Protein AF-A0A1H2IEH3-F1 (afdb_monomer_lite)

Foldseek 3Di:
DDDPPVVVVVVVVVVVVVVVQLVDDDQADPPPRHGWDQDPVRWTADPPPRDIPPPNVPD

pLDDT: mean 76.85, std 10.32, range [44.56, 88.56]

Radius of gyration: 15.82 Å; chains: 1; bounding box: 34×17×48 Å

Structure (mmCIF, N/CA/C/O backbone):
data_AF-A0A1H2IEH3-F1
#
_entry.id   AF-A0A1H2IEH3-F1
#
loop_
_atom_site.group_PDB
_atom_site.id
_atom_site.type_symbol
_atom_site.label_atom_id
_atom_site.label_alt_id
_atom_site.label_comp_id
_atom_site.label_asym_id
_atom_site.label_entity_id
_atom_site.label_seq_id
_atom_site.pdbx_PDB_ins_code
_atom_site.Cartn_x
_atom_site.Cartn_y
_atom_site.Cartn_z
_atom_site.occupancy
_atom_site.B_iso_or_equiv
_atom_site.auth_seq_id
_atom_site.auth_comp_id
_atom_site.auth_asym_id
_atom_site.auth_atom_id
_atom_site.pdbx_PDB_model_num
ATOM 1 N N . MET A 1 1 ? 21.282 -0.980 -34.388 1.00 44.56 1 MET A N 1
ATOM 2 C CA . MET A 1 1 ? 19.871 -0.556 -34.312 1.00 44.56 1 MET A CA 1
ATOM 3 C C . MET A 1 1 ? 19.236 -1.420 -33.237 1.00 44.56 1 MET A C 1
ATOM 5 O O . MET A 1 1 ? 19.002 -2.589 -33.494 1.00 44.56 1 MET A O 1
ATOM 9 N N . VAL A 1 2 ? 19.161 -0.923 -32.001 1.00 56.25 2 VAL A N 1
ATOM 10 C CA . VAL A 1 2 ? 18.751 -1.711 -30.826 1.00 56.25 2 VAL A CA 1
ATOM 11 C C . VAL A 1 2 ? 17.489 -1.078 -30.239 1.00 56.25 2 VAL A C 1
ATOM 13 O O . VAL A 1 2 ? 17.542 0.030 -29.720 1.00 56.25 2 VAL A O 1
ATOM 16 N N . MET A 1 3 ? 16.382 -1.800 -30.430 1.00 55.19 3 MET A N 1
ATOM 17 C CA . MET A 1 3 ? 15.355 -2.163 -29.446 1.00 55.19 3 MET A CA 1
ATOM 18 C C . MET A 1 3 ? 14.681 -1.027 -28.656 1.00 55.19 3 MET A C 1
ATOM 20 O O . MET A 1 3 ? 14.886 -0.881 -27.454 1.00 55.19 3 MET A O 1
ATOM 24 N N . GLY A 1 4 ? 13.837 -0.237 -29.326 1.00 61.34 4 GLY A N 1
ATOM 25 C CA . GLY A 1 4 ? 12.857 0.628 -28.646 1.00 61.34 4 GLY A CA 1
ATOM 26 C C . GLY A 1 4 ? 11.558 -0.104 -28.279 1.00 61.34 4 GLY A C 1
ATOM 27 O O . GLY A 1 4 ? 10.905 0.248 -27.301 1.00 61.34 4 GLY A O 1
ATOM 28 N N . GLU A 1 5 ? 11.204 -1.139 -29.045 1.00 62.66 5 GLU A N 1
ATOM 29 C CA . GLU A 1 5 ? 9.962 -1.908 -28.888 1.00 62.66 5 GLU A CA 1
ATOM 30 C C . GLU A 1 5 ? 9.988 -2.787 -27.627 1.00 62.66 5 GLU A C 1
ATOM 32 O O . GLU A 1 5 ? 9.021 -2.785 -26.868 1.00 62.66 5 GLU A O 1
ATOM 37 N N . ASP A 1 6 ? 11.119 -3.436 -27.325 1.00 71.62 6 ASP A N 1
ATOM 38 C CA . ASP A 1 6 ? 11.293 -4.222 -26.095 1.00 71.62 6 ASP A CA 1
ATOM 39 C C . ASP A 1 6 ? 11.158 -3.378 -24.821 1.00 71.62 6 ASP A C 1
ATOM 41 O O . ASP A 1 6 ? 10.553 -3.813 -23.844 1.00 71.62 6 ASP A O 1
ATOM 45 N N . LEU A 1 7 ? 11.678 -2.144 -24.821 1.00 76.62 7 LEU A N 1
ATOM 46 C CA . LEU A 1 7 ? 11.614 -1.273 -23.644 1.00 76.62 7 LEU A CA 1
ATOM 47 C C . LEU A 1 7 ? 10.170 -0.840 -23.338 1.00 76.62 7 LEU A C 1
ATOM 49 O O . LEU A 1 7 ? 9.774 -0.760 -22.175 1.00 76.62 7 LEU A O 1
ATOM 53 N N . LEU A 1 8 ? 9.380 -0.584 -24.387 1.00 82.38 8 LEU A N 1
ATOM 54 C CA . LEU A 1 8 ? 7.962 -0.246 -24.264 1.00 82.38 8 LEU A CA 1
ATOM 55 C C . LEU A 1 8 ? 7.139 -1.436 -23.769 1.00 82.38 8 LEU A C 1
ATOM 57 O O . LEU A 1 8 ? 6.269 -1.248 -22.920 1.00 82.38 8 LEU A O 1
ATOM 61 N N . ALA A 1 9 ? 7.437 -2.645 -24.251 1.00 83.25 9 ALA A N 1
ATOM 62 C CA . ALA A 1 9 ? 6.783 -3.863 -23.784 1.00 83.25 9 ALA A CA 1
ATOM 63 C C . ALA A 1 9 ? 7.038 -4.097 -22.286 1.00 83.25 9 ALA A C 1
ATOM 65 O O . ALA A 1 9 ? 6.092 -4.292 -21.529 1.00 83.25 9 ALA A O 1
ATOM 66 N N . ILE A 1 10 ? 8.289 -3.967 -21.829 1.00 82.69 10 ILE A N 1
ATOM 67 C CA . ILE A 1 10 ? 8.643 -4.111 -20.405 1.00 82.69 10 ILE A CA 1
ATOM 68 C C . ILE A 1 10 ? 7.901 -3.082 -19.540 1.00 82.69 10 ILE A C 1
ATOM 70 O O . ILE A 1 10 ? 7.408 -3.410 -18.461 1.00 82.69 10 ILE A O 1
ATOM 74 N N . TYR A 1 11 ? 7.799 -1.835 -20.006 1.00 84.00 11 TYR A N 1
ATOM 75 C CA . TYR A 1 11 ? 7.103 -0.786 -19.263 1.00 84.00 11 TYR A CA 1
ATOM 76 C C . TYR A 1 11 ? 5.589 -1.026 -19.185 1.00 84.00 11 TYR A C 1
ATOM 78 O O . TYR A 1 11 ? 4.980 -0.774 -18.146 1.00 84.00 11 TYR A O 1
ATOM 86 N N . ALA A 1 12 ? 4.979 -1.523 -20.265 1.00 85.12 12 ALA A N 1
ATOM 87 C CA . ALA A 1 12 ? 3.555 -1.841 -20.302 1.00 85.12 12 ALA A CA 1
ATOM 88 C C . ALA A 1 12 ? 3.197 -2.971 -19.324 1.00 85.12 12 ALA A C 1
ATOM 90 O O . ALA A 1 12 ? 2.267 -2.808 -18.536 1.00 85.12 12 ALA A O 1
ATOM 91 N N . GLU A 1 13 ? 3.979 -4.053 -19.321 1.00 84.19 13 GLU A N 1
ATOM 92 C CA . GLU A 1 13 ? 3.800 -5.185 -18.402 1.00 84.19 13 GLU A CA 1
ATOM 93 C C . GLU A 1 13 ? 3.961 -4.740 -16.939 1.00 84.19 13 GLU A C 1
ATOM 95 O O . GLU A 1 13 ? 3.114 -5.027 -16.095 1.00 84.19 13 GLU A O 1
ATOM 100 N N . ALA A 1 14 ? 4.993 -3.941 -16.640 1.00 82.44 14 ALA A N 1
ATOM 101 C CA . ALA A 1 14 ? 5.203 -3.399 -15.297 1.00 82.44 14 ALA A CA 1
ATOM 102 C C . ALA A 1 14 ? 4.054 -2.478 -14.846 1.00 82.44 14 ALA A C 1
ATOM 104 O O . ALA A 1 14 ? 3.686 -2.467 -13.672 1.00 82.44 14 ALA A O 1
ATOM 105 N N . ALA A 1 15 ? 3.471 -1.696 -15.756 1.00 82.00 15 ALA A N 1
ATOM 106 C CA . ALA A 1 15 ? 2.338 -0.829 -15.445 1.00 82.00 15 ALA A CA 1
ATOM 107 C C . ALA A 1 15 ? 1.032 -1.608 -15.205 1.00 82.00 15 ALA A C 1
ATOM 109 O O . ALA A 1 15 ? 0.178 -1.132 -14.449 1.00 82.00 15 ALA A O 1
ATOM 110 N N . ASP A 1 16 ? 0.859 -2.764 -15.851 1.00 84.62 16 ASP A N 1
ATOM 111 C CA . ASP A 1 16 ? -0.288 -3.651 -15.640 1.00 84.62 16 ASP A CA 1
ATOM 112 C C . ASP A 1 16 ? -0.188 -4.384 -14.296 1.00 84.62 16 ASP A C 1
ATOM 114 O O . ASP A 1 16 ? -1.095 -4.256 -13.471 1.00 84.62 16 ASP A O 1
ATOM 118 N N . GLU A 1 17 ? 0.965 -4.999 -14.009 1.00 81.62 17 GLU A N 1
ATOM 119 C CA . GLU A 1 17 ? 1.280 -5.605 -12.705 1.00 81.62 17 GLU A CA 1
ATOM 120 C C . GLU A 1 17 ? 1.044 -4.601 -11.574 1.00 81.62 17 GLU A C 1
ATOM 122 O O . GLU A 1 17 ? 0.262 -4.850 -10.659 1.00 81.62 17 GLU A O 1
ATOM 127 N N . ARG A 1 18 ? 1.586 -3.384 -11.694 1.00 77.50 18 ARG A N 1
ATOM 128 C CA . ARG A 1 18 ? 1.392 -2.328 -10.690 1.00 77.50 18 ARG A CA 1
ATOM 129 C C . ARG A 1 18 ? -0.068 -1.921 -10.527 1.00 77.50 18 ARG A C 1
ATOM 131 O O . ARG A 1 18 ? -0.463 -1.508 -9.436 1.00 77.50 18 ARG A O 1
ATOM 138 N N . ARG A 1 19 ? -0.885 -1.977 -11.582 1.00 74.56 19 ARG A N 1
ATOM 139 C CA . ARG A 1 19 ? -2.330 -1.713 -11.485 1.00 74.56 19 ARG A CA 1
ATOM 140 C C . ARG A 1 19 ? -3.056 -2.855 -10.782 1.00 74.56 19 ARG A C 1
ATOM 142 O O . ARG A 1 19 ? -3.913 -2.581 -9.939 1.00 74.56 19 ARG A O 1
ATOM 149 N N . ALA A 1 20 ? -2.700 -4.101 -11.079 1.00 78.31 20 ALA A N 1
ATOM 150 C CA . ALA A 1 20 ? -3.242 -5.284 -10.419 1.00 78.31 20 ALA A CA 1
ATOM 151 C C . ALA A 1 20 ? -2.841 -5.349 -8.932 1.00 78.31 20 ALA A C 1
ATOM 153 O O . ALA A 1 20 ? -3.675 -5.636 -8.072 1.00 78.31 20 ALA A O 1
ATOM 154 N N . GLU A 1 21 ? -1.601 -4.999 -8.593 1.00 71.56 21 GLU A N 1
ATOM 155 C CA . GLU A 1 21 ? -1.115 -4.870 -7.216 1.00 71.56 21 GLU A CA 1
ATOM 156 C C . GLU A 1 21 ? -1.866 -3.771 -6.455 1.00 71.56 21 GLU A C 1
ATOM 158 O O . GLU A 1 21 ? -2.333 -3.993 -5.340 1.00 71.56 21 GLU A O 1
ATOM 163 N N . GLN A 1 22 ? -2.078 -2.607 -7.077 1.00 70.12 22 GLN A N 1
ATOM 164 C CA . GLN A 1 22 ? -2.859 -1.520 -6.477 1.00 70.12 22 GLN A CA 1
ATOM 165 C C . GLN A 1 22 ? -4.347 -1.856 -6.329 1.00 70.12 22 GLN A C 1
ATOM 167 O O . GLN A 1 22 ? -5.026 -1.282 -5.475 1.00 70.12 22 GLN A O 1
ATOM 172 N N . ALA A 1 23 ? -4.886 -2.768 -7.146 1.00 73.31 23 ALA A N 1
ATOM 173 C CA . ALA A 1 23 ? -6.242 -3.280 -6.978 1.00 73.31 23 ALA A CA 1
ATOM 174 C C . ALA A 1 23 ? -6.418 -4.060 -5.671 1.00 73.31 23 ALA A C 1
ATOM 176 O O . ALA A 1 23 ? -7.511 -4.036 -5.099 1.00 73.31 23 ALA A O 1
ATOM 177 N N . GLN A 1 24 ? -5.348 -4.673 -5.170 1.00 75.12 24 GLN A N 1
ATOM 178 C CA . GLN A 1 24 ? -5.347 -5.445 -3.937 1.00 75.12 24 GLN A CA 1
ATOM 179 C C . GLN A 1 24 ? -5.180 -4.543 -2.706 1.00 75.12 24 GLN A C 1
ATOM 181 O O . GLN A 1 24 ? -4.762 -3.387 -2.787 1.00 75.12 24 GLN A O 1
ATOM 186 N N . ARG A 1 25 ? -5.560 -5.062 -1.532 1.00 75.75 25 ARG A N 1
ATOM 187 C CA . ARG A 1 25 ? -5.313 -4.376 -0.258 1.00 75.75 25 ARG A CA 1
ATOM 188 C C . ARG A 1 25 ? -3.802 -4.319 -0.020 1.00 75.75 25 ARG A C 1
ATOM 190 O O . ARG A 1 25 ? -3.193 -5.386 0.056 1.00 75.75 25 ARG A O 1
ATOM 197 N N . PRO A 1 26 ? -3.199 -3.130 0.129 1.00 78.44 26 PRO A N 1
ATOM 198 C CA . PRO A 1 26 ? -1.785 -3.046 0.440 1.00 78.44 26 PRO A CA 1
ATOM 199 C C . PRO A 1 26 ? -1.539 -3.595 1.845 1.00 78.44 26 PRO A C 1
ATOM 201 O O . PRO A 1 26 ? -2.339 -3.383 2.752 1.00 78.44 26 PRO A O 1
ATOM 204 N N . ALA A 1 27 ? -0.433 -4.312 2.023 1.00 80.44 27 ALA A N 1
ATOM 205 C CA . ALA A 1 27 ? 0.016 -4.770 3.339 1.00 80.44 27 ALA A CA 1
ATOM 206 C C . ALA A 1 27 ? 0.908 -3.729 4.040 1.00 80.44 27 ALA A C 1
ATOM 208 O O . ALA A 1 27 ? 1.039 -3.734 5.264 1.00 80.44 27 ALA A O 1
ATOM 209 N N . ALA A 1 28 ? 1.507 -2.826 3.262 1.00 85.19 28 ALA A N 1
ATOM 210 C CA . ALA A 1 28 ? 2.462 -1.829 3.716 1.00 85.19 28 ALA A CA 1
ATOM 211 C C . ALA A 1 28 ? 2.196 -0.462 3.076 1.00 85.19 28 ALA A C 1
ATOM 213 O O . ALA A 1 28 ? 1.576 -0.367 2.014 1.00 85.19 28 ALA A O 1
ATOM 214 N N . CYS A 1 29 ? 2.671 0.598 3.727 1.00 84.25 29 CYS A N 1
ATOM 215 C CA . CYS A 1 29 ? 2.579 1.955 3.221 1.00 84.25 29 CYS A CA 1
ATOM 216 C C . CYS A 1 29 ? 3.394 2.087 1.925 1.00 84.25 29 CYS A C 1
ATOM 218 O O . CYS A 1 29 ? 4.552 1.666 1.901 1.00 84.25 29 CYS A O 1
ATOM 220 N N . PRO A 1 30 ? 2.847 2.711 0.868 1.00 77.31 30 PRO A N 1
ATOM 221 C CA . PRO A 1 30 ? 3.534 2.826 -0.419 1.00 77.31 30 PRO A CA 1
ATOM 222 C C . PRO A 1 30 ? 4.800 3.694 -0.366 1.00 77.31 30 PRO A C 1
ATOM 224 O O . PRO A 1 30 ? 5.702 3.482 -1.171 1.00 77.31 30 PRO A O 1
ATOM 227 N N . ASN A 1 31 ? 4.874 4.640 0.575 1.00 75.00 31 ASN A N 1
ATOM 228 C CA . ASN A 1 31 ? 5.982 5.593 0.686 1.00 75.00 31 ASN A CA 1
ATOM 229 C C . ASN A 1 31 ? 7.202 5.017 1.425 1.00 75.00 31 ASN A C 1
ATOM 231 O O . ASN A 1 31 ? 8.328 5.203 0.979 1.00 75.00 31 ASN A O 1
ATOM 235 N N . ASP A 1 32 ? 6.974 4.286 2.523 1.00 80.62 32 ASP A N 1
ATOM 236 C CA . ASP A 1 32 ? 8.038 3.875 3.458 1.00 80.62 32 ASP A CA 1
ATOM 237 C C . ASP A 1 32 ? 8.105 2.353 3.696 1.00 80.62 32 ASP A C 1
ATOM 239 O O . ASP A 1 32 ? 8.970 1.860 4.415 1.00 80.62 32 ASP A O 1
ATOM 243 N N . GLY A 1 33 ? 7.170 1.574 3.140 1.00 81.56 33 GLY A N 1
ATOM 244 C CA . GLY A 1 33 ? 7.123 0.117 3.318 1.00 81.56 33 GLY A CA 1
ATOM 245 C C . GLY A 1 33 ? 6.772 -0.344 4.738 1.00 81.56 33 GLY A C 1
ATOM 246 O O . GLY A 1 33 ? 6.806 -1.540 5.029 1.00 81.56 33 GLY A O 1
ATOM 247 N N . THR A 1 34 ? 6.415 0.577 5.634 1.00 86.94 34 THR A N 1
ATOM 248 C CA . THR A 1 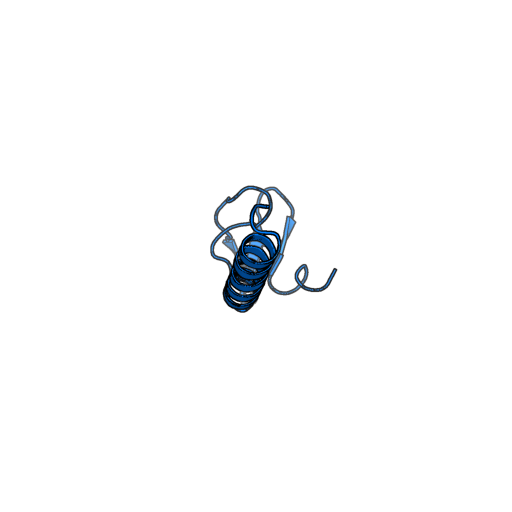34 ? 5.981 0.238 6.993 1.00 86.94 34 THR A CA 1
ATOM 249 C C . THR A 1 34 ? 4.648 -0.517 6.964 1.00 86.94 34 THR A C 1
ATOM 251 O O . THR A 1 34 ? 3.803 -0.233 6.117 1.00 86.94 34 THR A O 1
ATOM 254 N N . PRO A 1 35 ? 4.436 -1.510 7.845 1.00 85.56 35 PRO A N 1
ATOM 255 C CA . PRO A 1 35 ? 3.203 -2.291 7.849 1.00 85.56 35 PRO A CA 1
ATOM 256 C C . PRO A 1 35 ? 2.002 -1.404 8.184 1.00 85.56 35 PRO A C 1
ATOM 258 O O . PRO A 1 35 ? 2.065 -0.576 9.095 1.00 85.56 35 PRO A O 1
ATOM 261 N N 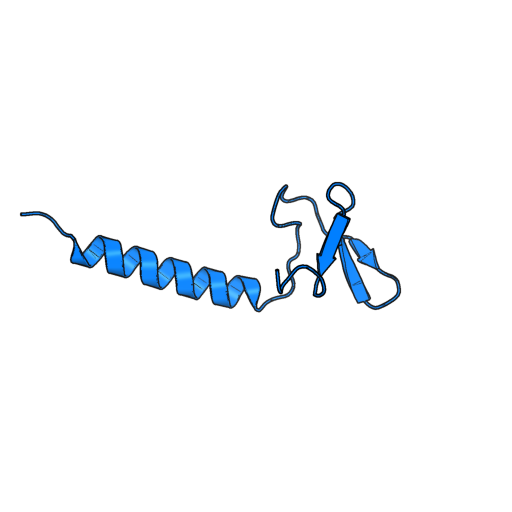. LEU A 1 36 ? 0.905 -1.592 7.451 1.00 85.56 36 LEU A N 1
ATOM 262 C CA . LEU A 1 36 ? -0.334 -0.863 7.699 1.00 85.56 36 LEU A CA 1
ATOM 263 C C . LEU A 1 36 ? -1.055 -1.439 8.920 1.00 85.56 36 LEU A C 1
ATOM 265 O O . LEU A 1 36 ? -1.191 -2.657 9.051 1.00 85.56 36 LEU A O 1
ATOM 269 N N . GLU A 1 37 ? -1.565 -0.573 9.795 1.00 88.56 37 GLU A N 1
ATOM 270 C CA . GLU A 1 37 ? -2.389 -1.009 10.926 1.00 88.56 37 GLU A CA 1
ATOM 271 C C . GLU A 1 37 ? -3.875 -0.924 10.561 1.00 88.56 37 GLU A C 1
ATOM 2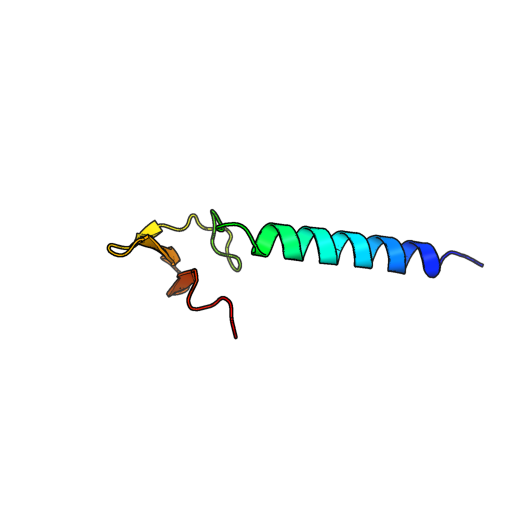73 O O . GLU A 1 37 ? -4.315 -0.010 9.857 1.00 88.56 37 GLU A O 1
ATOM 278 N N . ALA A 1 38 ? -4.660 -1.886 11.047 1.00 86.25 38 ALA A N 1
ATOM 279 C CA . ALA A 1 38 ? -6.101 -1.899 10.846 1.00 86.25 38 ALA A CA 1
ATOM 280 C C . ALA A 1 38 ? -6.785 -0.870 11.757 1.00 86.25 38 ALA A C 1
ATOM 282 O O . ALA A 1 38 ? -6.627 -0.894 12.979 1.00 86.25 38 ALA A O 1
ATOM 283 N N . GLY A 1 39 ? -7.571 0.015 11.154 1.00 82.06 39 GLY A N 1
ATOM 284 C CA . GLY A 1 39 ? -8.438 0.954 11.845 1.00 82.06 39 GLY A CA 1
ATOM 285 C C . GLY A 1 39 ? -9.752 0.315 12.312 1.00 82.06 39 GLY A C 1
ATOM 286 O O . GLY A 1 39 ? -10.140 -0.768 11.858 1.00 82.06 39 GLY A O 1
ATOM 287 N N . PRO A 1 40 ? -10.483 0.993 13.211 1.00 78.06 40 PRO A N 1
ATOM 288 C CA . PRO A 1 40 ? -11.710 0.475 13.815 1.00 78.06 40 PRO A CA 1
ATOM 289 C C . PRO A 1 40 ? -12.866 0.281 12.820 1.00 78.06 40 PRO A C 1
ATOM 291 O O . PRO A 1 40 ? -13.845 -0.380 13.164 1.00 78.06 40 PRO A O 1
ATOM 294 N N . ARG A 1 41 ? -12.789 0.839 11.603 1.00 78.44 41 ARG A N 1
ATOM 295 C CA . ARG A 1 41 ? -13.802 0.677 10.546 1.00 78.44 41 ARG A CA 1
ATOM 296 C C . ARG A 1 41 ? -13.323 -0.218 9.402 1.00 78.44 41 ARG A C 1
ATOM 298 O O . ARG A 1 41 ? -13.981 -0.289 8.366 1.00 78.44 41 ARG A O 1
ATOM 305 N N . GLY A 1 42 ? -12.202 -0.917 9.586 1.00 81.00 42 GLY A N 1
ATOM 306 C CA . GLY A 1 42 ? -11.597 -1.761 8.556 1.00 81.00 42 GLY A CA 1
ATOM 307 C C . GLY A 1 42 ? -10.805 -0.982 7.503 1.00 81.00 42 GLY A C 1
ATOM 308 O O . GLY A 1 42 ? -10.482 -1.554 6.460 1.00 81.00 42 GLY A O 1
ATOM 309 N N . GLU A 1 43 ? -10.495 0.296 7.756 1.00 87.00 43 GLU A N 1
ATOM 310 C CA . GLU A 1 43 ? -9.490 1.023 6.978 1.00 87.00 43 GLU A CA 1
ATOM 311 C C . GLU A 1 43 ? -8.075 0.542 7.329 1.00 87.00 43 GLU A C 1
ATOM 313 O O . GLU A 1 43 ? -7.845 -0.020 8.399 1.00 87.00 43 GLU A O 1
ATOM 318 N N . LEU A 1 44 ? -7.119 0.763 6.433 1.00 86.44 44 LEU A N 1
ATOM 319 C CA . LEU A 1 44 ? -5.703 0.560 6.732 1.00 86.44 44 LEU A CA 1
ATOM 320 C C . LEU A 1 44 ? -5.049 1.926 6.873 1.00 86.44 44 LEU A C 1
ATOM 322 O O . LEU A 1 44 ? -5.219 2.762 5.987 1.00 86.44 44 LEU A O 1
ATOM 326 N N . HIS A 1 45 ? -4.321 2.164 7.960 1.00 87.31 45 HIS A N 1
ATOM 327 C CA . HIS A 1 45 ? -3.624 3.431 8.188 1.00 87.31 45 HIS A CA 1
ATOM 328 C C . HIS A 1 45 ? -2.114 3.226 8.315 1.00 87.31 45 HIS A C 1
ATOM 330 O O . HIS A 1 45 ? -1.636 2.208 8.821 1.00 87.31 45 HIS A O 1
ATOM 336 N N . CYS A 1 46 ? -1.363 4.205 7.831 1.00 87.56 46 CYS A N 1
ATOM 337 C CA . CYS A 1 46 ? 0.073 4.277 7.979 1.00 87.56 46 CYS A CA 1
ATOM 338 C C . CYS A 1 46 ? 0.422 5.109 9.208 1.00 87.56 46 CYS A C 1
ATOM 340 O O . CYS A 1 46 ? 0.148 6.309 9.245 1.00 87.56 46 CYS A O 1
ATOM 342 N N . ARG A 1 47 ? 1.088 4.498 10.188 1.00 82.31 47 ARG A N 1
ATOM 343 C CA . ARG A 1 47 ? 1.438 5.153 11.455 1.00 82.31 47 ARG A CA 1
ATOM 344 C C . ARG A 1 47 ? 2.308 6.403 11.301 1.00 82.31 47 ARG A C 1
ATOM 346 O O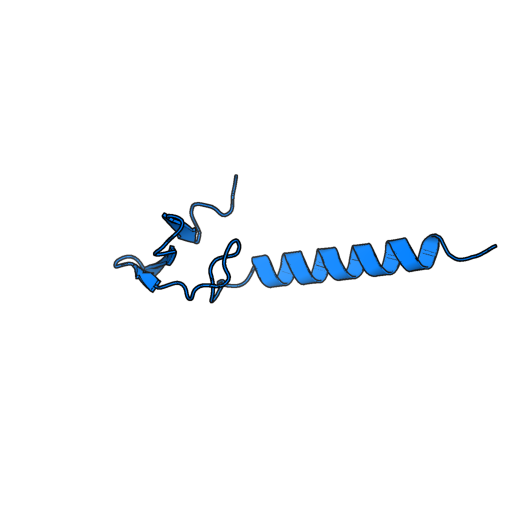 . ARG A 1 47 ? 2.180 7.327 12.099 1.00 82.31 47 ARG A O 1
ATOM 353 N N . PHE A 1 48 ? 3.222 6.399 10.334 1.00 79.81 48 PHE A N 1
ATOM 354 C CA . PHE A 1 48 ? 4.257 7.430 10.205 1.00 79.81 48 PHE A CA 1
ATOM 355 C C . PHE A 1 48 ? 3.881 8.549 9.232 1.00 79.81 48 PHE A C 1
ATOM 357 O O . PHE A 1 48 ? 4.251 9.695 9.458 1.00 79.81 48 PHE A O 1
ATOM 364 N N . ASP A 1 49 ? 3.129 8.216 8.185 1.00 73.81 49 ASP A N 1
ATOM 365 C CA . ASP A 1 49 ? 2.855 9.111 7.054 1.00 73.81 49 ASP A CA 1
ATOM 366 C C . ASP A 1 49 ? 1.392 9.592 7.020 1.00 73.81 49 ASP A C 1
ATOM 368 O O . ASP A 1 49 ? 1.031 10.493 6.272 1.00 73.81 49 ASP A O 1
ATOM 372 N N . GLY A 1 50 ? 0.507 8.983 7.820 1.00 77.50 50 GLY A N 1
ATOM 373 C CA . GLY A 1 50 ? -0.926 9.301 7.817 1.00 77.50 50 GLY A CA 1
ATOM 374 C C . GLY A 1 50 ? -1.673 8.828 6.564 1.00 77.50 50 GLY A C 1
ATOM 375 O O . GLY A 1 50 ? -2.873 9.081 6.430 1.00 77.50 50 GLY A O 1
ATOM 376 N N . TRP A 1 51 ? -0.994 8.116 5.660 1.00 83.50 51 TRP A N 1
ATOM 377 C CA . TRP A 1 51 ? -1.597 7.487 4.490 1.00 83.50 51 TRP A CA 1
ATOM 378 C C . TRP A 1 51 ? -2.692 6.489 4.897 1.00 83.50 51 TRP A C 1
ATOM 380 O O . TRP A 1 51 ? -2.525 5.725 5.849 1.00 83.50 51 TRP A O 1
ATOM 390 N N . ARG A 1 52 ? -3.823 6.484 4.182 1.00 84.19 52 ARG A N 1
ATOM 391 C CA . ARG A 1 52 ? -4.997 5.656 4.500 1.00 84.19 52 ARG A CA 1
ATOM 392 C C . ARG A 1 52 ? -5.533 4.936 3.270 1.00 84.19 52 ARG A C 1
ATOM 394 O O . ARG A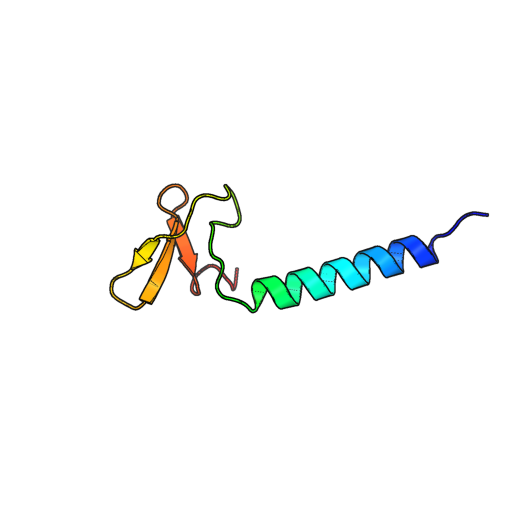 1 52 ? -5.711 5.547 2.224 1.00 84.19 52 ARG A O 1
ATOM 401 N N . TRP A 1 53 ? -5.886 3.664 3.411 1.00 78.19 53 TRP A N 1
ATOM 402 C CA . TRP A 1 53 ? -6.587 2.897 2.382 1.00 78.19 53 TRP A CA 1
ATOM 403 C C . TRP A 1 53 ? -8.041 2.647 2.797 1.00 78.19 53 TRP A C 1
ATOM 405 O O . TRP A 1 53 ? -8.263 2.199 3.929 1.00 78.19 53 TRP A O 1
ATOM 415 N N . PRO A 1 54 ? -9.034 2.848 1.907 1.00 74.44 54 PRO A N 1
ATOM 416 C CA . PRO A 1 54 ? -8.928 3.243 0.491 1.00 74.44 54 PRO A CA 1
ATOM 417 C C . PRO A 1 54 ? -8.934 4.767 0.219 1.00 74.44 54 PRO A C 1
ATOM 419 O O . PRO A 1 54 ? -8.937 5.160 -0.941 1.00 74.44 54 PRO A O 1
ATOM 422 N N . ASP A 1 55 ? -8.952 5.613 1.252 1.00 76.19 55 ASP A N 1
ATOM 423 C CA . ASP A 1 55 ? -9.134 7.078 1.162 1.00 76.19 55 ASP A CA 1
ATOM 424 C C . ASP A 1 55 ? -8.079 7.793 0.281 1.00 76.19 55 ASP A C 1
ATOM 426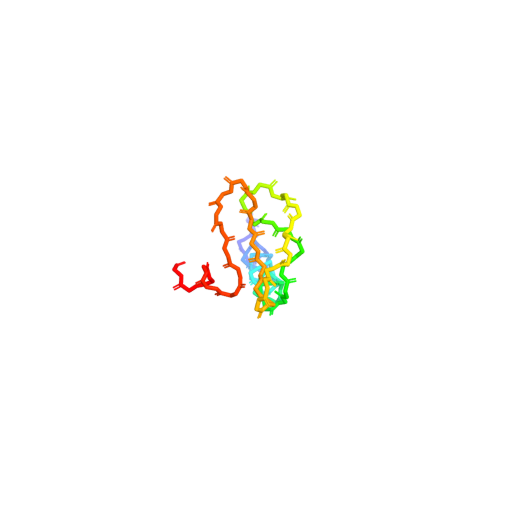 O O . ASP A 1 55 ? -8.433 8.457 -0.690 1.00 76.19 55 ASP A O 1
ATOM 430 N N . ASN A 1 56 ? -6.782 7.558 0.518 1.00 69.12 56 ASN A N 1
ATOM 431 C CA . ASN A 1 56 ? -5.658 8.148 -0.236 1.00 69.12 56 ASN A CA 1
ATOM 432 C C . ASN A 1 56 ? -5.336 7.407 -1.553 1.00 69.12 56 ASN A C 1
ATOM 434 O O . ASN A 1 56 ? -4.214 7.471 -2.051 1.00 69.12 56 ASN A O 1
ATOM 438 N N . ARG A 1 57 ? -6.284 6.648 -2.115 1.00 59.28 57 ARG A N 1
ATOM 439 C CA . ARG A 1 57 ? -6.088 5.938 -3.393 1.00 59.28 57 ARG A CA 1
ATOM 440 C C . ARG A 1 57 ? -6.438 6.794 -4.623 1.00 59.28 57 ARG A C 1
ATOM 442 O O . ARG A 1 57 ? -6.116 6.389 -5.735 1.00 59.28 57 ARG A O 1
ATOM 449 N N . THR A 1 58 ? -7.132 7.919 -4.437 1.00 50.31 58 THR A N 1
ATOM 450 C CA . THR A 1 58 ? -7.792 8.671 -5.529 1.00 50.31 58 THR A CA 1
ATOM 451 C C . THR A 1 58 ? -7.218 10.077 -5.761 1.00 50.31 58 THR A C 1
ATOM 453 O O . THR A 1 58 ? -7.808 10.824 -6.535 1.00 50.31 58 THR A O 1
ATOM 456 N N . ASP A 1 59 ? -6.109 10.441 -5.109 1.00 45.09 59 ASP A N 1
ATOM 457 C CA . ASP A 1 59 ? -5.375 11.693 -5.381 1.00 45.09 59 ASP A CA 1
ATOM 458 C C . ASP A 1 59 ? -4.206 11.444 -6.344 1.00 45.09 59 ASP A C 1
ATOM 460 O O . ASP A 1 59 ? -3.461 10.460 -6.113 1.00 45.09 59 ASP A O 1
#

Sequence (59 aa):
MVMGEDLLAIYAEAADERRAEQAQRPAACPNDGTPLEAGPRGELHCRFDGWRWPDNRTD

Organism: NCBI:txid419479

Secondary structure (DSSP, 8-state):
---SHHHHHHHHHHHHHHHHHHHSPPSB-TTT-PBPEEPTTS-EE-TTT--EETGGG--